Protein AF-A0A7Z9TFI4-F1 (afdb_monomer_lite)

Foldseek 3Di:
DDDDPVRVVCCVVVVDPPPVPPPDCCVVDPPDPDDDPDPDDDPVCQQWDKDFDPVPPPVRDIFTWRWAWDFDDPPPPGFIKIFTQTPVPRDGDDIDGDD

Sequence (99 aa):
MKRSWIETFSESLGIIPKISDRPDWSEEFVMEGPRELYKYPDPSEWDDFTELDALAWPEKKERHYSIVPTTCFNCESACGLLAYIDKDSNEVRKFEGNP

Secondary structure (DSSP, 8-state):
-PPPHHHHHHHHTTSS---TTS--TTTTS----------S--GGGTTSEEEE-GGGTTS--EEEEEEEEEE--TTSS--EEEEEEETTT--EEEEEE--

Radius of gyration: 22.06 Å; chains: 1; bounding box: 43×38×49 Å

Structure (mmCIF, N/CA/C/O backbone):
data_AF-A0A7Z9TFI4-F1
#
_entry.id   AF-A0A7Z9TFI4-F1
#
loop_
_atom_site.group_PDB
_atom_site.id
_atom_site.type_symbol
_atom_site.label_atom_id
_atom_site.label_alt_id
_atom_site.label_comp_id
_atom_site.label_asym_id
_atom_site.label_entity_id
_atom_site.label_seq_id
_atom_site.pdbx_PDB_ins_code
_atom_site.Cartn_x
_atom_site.Cartn_y
_atom_site.Cartn_z
_atom_site.occupancy
_atom_site.B_iso_or_equiv
_atom_site.auth_seq_id
_atom_site.auth_comp_id
_atom_site.auth_asym_id
_atom_site.auth_atom_id
_atom_site.pdbx_PDB_model_num
ATOM 1 N N . MET A 1 1 ? -18.111 3.820 32.258 1.00 62.84 1 MET A N 1
ATOM 2 C CA . MET A 1 1 ? -16.955 4.748 32.200 1.00 62.84 1 MET A CA 1
ATOM 3 C C . MET A 1 1 ? -16.866 5.645 33.441 1.00 62.84 1 MET A C 1
ATOM 5 O O . MET A 1 1 ? -17.877 6.201 33.864 1.00 62.84 1 MET A O 1
ATOM 9 N N . LYS A 1 2 ? -15.666 5.830 34.026 1.00 66.12 2 LYS A N 1
ATOM 10 C CA . LYS A 1 2 ? -15.428 6.863 35.061 1.00 66.12 2 LYS A CA 1
ATOM 11 C C . LYS A 1 2 ? -15.365 8.237 34.392 1.00 66.12 2 LYS A C 1
ATOM 13 O O . LYS A 1 2 ? -14.492 8.456 33.560 1.00 66.12 2 LYS A O 1
ATOM 18 N N . ARG A 1 3 ? -16.279 9.138 34.759 1.00 72.69 3 ARG A N 1
ATOM 19 C CA . ARG A 1 3 ? -16.375 10.477 34.161 1.00 72.69 3 ARG A CA 1
ATOM 20 C C . ARG A 1 3 ? -15.262 11.389 34.659 1.00 72.69 3 ARG A C 1
ATOM 22 O O . ARG A 1 3 ? -14.940 11.404 35.848 1.00 72.69 3 ARG A O 1
ATOM 29 N N . SER A 1 4 ? -14.719 12.179 33.747 1.00 83.38 4 SER A N 1
ATOM 30 C CA . SER A 1 4 ? -13.841 13.300 34.054 1.00 83.38 4 SER A CA 1
ATOM 31 C C . SER A 1 4 ? -14.643 14.472 34.640 1.00 83.38 4 SER A C 1
ATOM 33 O O . SER A 1 4 ? -15.833 14.662 34.368 1.00 83.38 4 SER A O 1
ATOM 35 N N . TRP A 1 5 ? -13.978 15.302 35.445 1.00 90.00 5 TRP A N 1
ATOM 36 C CA . TRP A 1 5 ? -14.555 16.545 35.965 1.00 90.00 5 TRP A CA 1
ATOM 37 C C . TRP A 1 5 ? -14.945 17.521 34.841 1.00 90.00 5 TRP A C 1
ATOM 39 O O . TRP A 1 5 ? -15.938 18.234 34.973 1.00 90.00 5 TRP A O 1
ATOM 49 N N . ILE A 1 6 ? -14.215 17.496 33.717 1.00 90.94 6 ILE A N 1
ATOM 50 C CA . ILE A 1 6 ? -14.501 18.305 32.523 1.00 90.94 6 ILE A CA 1
ATOM 51 C C . ILE A 1 6 ? -15.846 17.888 31.928 1.00 90.94 6 ILE A C 1
ATOM 53 O O . ILE A 1 6 ? -16.696 18.734 31.682 1.00 90.94 6 ILE A O 1
ATOM 57 N N . GLU A 1 7 ? -16.070 16.585 31.760 1.00 84.81 7 GLU A N 1
ATOM 58 C CA . GLU A 1 7 ? -17.300 16.044 31.168 1.00 84.81 7 GLU A CA 1
ATOM 59 C C . GLU A 1 7 ? -18.521 16.376 32.030 1.00 84.81 7 GLU A C 1
ATOM 61 O O . GLU A 1 7 ? -19.546 16.822 31.521 1.00 84.81 7 GLU A O 1
ATOM 66 N N . THR A 1 8 ? -18.379 16.256 33.352 1.00 87.69 8 THR A N 1
ATOM 67 C CA . THR A 1 8 ? -19.443 16.598 34.311 1.00 87.69 8 THR A CA 1
ATOM 68 C C . THR A 1 8 ? -19.799 18.087 34.250 1.00 87.69 8 THR A C 1
ATOM 70 O O . THR A 1 8 ? -20.972 18.465 34.271 1.00 87.69 8 THR A O 1
ATOM 73 N N . PHE A 1 9 ? -18.787 18.952 34.153 1.00 92.38 9 PHE A N 1
ATOM 74 C CA . PHE A 1 9 ? -18.986 20.393 34.040 1.00 92.38 9 PHE A CA 1
ATOM 75 C C . PHE A 1 9 ? -19.613 20.786 32.692 1.00 92.38 9 PHE A C 1
ATOM 77 O O . PHE A 1 9 ? -20.537 21.599 32.653 1.00 92.38 9 PHE A O 1
ATOM 84 N N . SER A 1 10 ? -19.171 20.174 31.591 1.00 92.81 10 SER A N 1
ATOM 85 C CA . SER A 1 10 ? -19.711 20.417 30.250 1.00 92.81 10 SER A CA 1
ATOM 86 C C . SER A 1 10 ? -21.164 19.952 30.089 1.00 92.81 10 SER A C 1
ATOM 88 O O . SER A 1 10 ? -21.928 20.639 29.411 1.00 92.81 10 SER A O 1
ATOM 90 N N . GLU A 1 11 ? -21.570 18.845 30.724 1.00 90.44 11 GLU A N 1
ATOM 91 C CA . GLU A 1 11 ? -22.979 18.414 30.783 1.00 90.44 11 GLU A CA 1
ATOM 92 C C . GLU A 1 11 ? -23.846 19.425 31.549 1.00 90.44 11 GLU A C 1
ATOM 94 O O . GLU A 1 11 ? -24.935 19.774 31.096 1.00 90.44 11 GLU A O 1
ATOM 99 N N . SER A 1 12 ? -23.353 19.932 32.686 1.00 88.94 12 SER A N 1
ATOM 100 C CA . SER A 1 12 ? -24.048 20.941 33.504 1.00 88.94 12 SER A CA 1
ATOM 101 C C . SER A 1 12 ? -24.294 22.245 32.736 1.00 88.94 12 SER A C 1
ATOM 103 O O . SER A 1 12 ? -25.360 22.848 32.843 1.00 88.94 12 SER A O 1
ATOM 105 N N . LEU A 1 13 ? -23.328 22.648 31.905 1.00 93.81 13 LEU A N 1
ATOM 106 C CA . LEU A 1 13 ? -23.448 23.811 31.024 1.00 93.81 13 LEU A CA 1
ATOM 107 C C . LEU A 1 13 ? -24.258 23.546 29.744 1.00 93.81 13 LEU A C 1
ATOM 109 O O . LEU A 1 13 ? -24.488 24.478 28.977 1.00 93.81 13 LEU A O 1
ATOM 113 N N . GLY A 1 14 ? -24.663 22.300 29.477 1.00 87.81 14 GLY A N 1
ATOM 114 C CA . GLY A 1 14 ? -25.374 21.929 28.251 1.00 87.81 14 GLY A CA 1
ATOM 115 C C . GLY A 1 14 ? -24.531 22.044 26.976 1.00 87.81 14 GLY A C 1
ATOM 116 O O . GLY A 1 14 ? -25.085 22.096 25.882 1.00 87.81 14 GLY A O 1
ATOM 117 N N . ILE A 1 15 ? -23.200 22.090 27.104 1.00 93.19 15 ILE A N 1
ATOM 118 C CA . ILE A 1 15 ? -22.265 22.151 25.967 1.00 93.19 15 ILE A CA 1
ATOM 119 C C . ILE A 1 15 ? -22.243 20.810 25.227 1.00 93.19 15 ILE A C 1
ATOM 121 O O . ILE A 1 15 ? -22.096 20.766 24.007 1.00 93.19 15 ILE A O 1
ATOM 125 N N . ILE A 1 16 ? -22.405 19.715 25.972 1.00 84.44 16 ILE A N 1
ATOM 126 C CA . ILE A 1 16 ? -22.504 18.355 25.443 1.00 84.44 16 ILE A CA 1
ATOM 127 C C . ILE A 1 16 ? -23.819 17.703 25.906 1.00 84.44 16 ILE A C 1
ATOM 129 O O . ILE A 1 16 ? -24.324 18.051 26.977 1.00 84.44 16 ILE A O 1
ATOM 133 N N . PRO A 1 17 ? -24.397 16.765 25.129 1.00 81.12 17 PRO A N 1
ATOM 134 C CA . PRO A 1 17 ? -25.575 16.000 25.544 1.00 81.12 17 PRO A CA 1
ATOM 135 C C . PRO A 1 17 ? -25.330 15.219 26.838 1.00 81.12 17 PRO A C 1
ATOM 137 O O . PRO A 1 17 ? -24.188 14.884 27.142 1.00 81.12 17 PRO A O 1
ATOM 140 N N . LYS A 1 18 ? -26.403 14.843 27.545 1.00 80.06 18 LYS A N 1
ATOM 141 C CA . LYS A 1 18 ? -26.319 13.934 28.698 1.00 80.06 18 LYS A CA 1
ATOM 142 C C . LYS A 1 18 ? -25.844 12.553 28.242 1.00 80.06 18 LYS A C 1
ATOM 144 O O . LYS A 1 18 ? -26.603 11.757 27.693 1.00 80.06 18 LYS A O 1
ATOM 149 N N . ILE A 1 19 ? -24.558 12.293 28.435 1.00 72.12 19 ILE A N 1
ATOM 150 C CA . ILE A 1 19 ? -23.904 10.997 28.244 1.00 72.12 19 ILE A CA 1
ATOM 151 C C . ILE A 1 19 ? -24.169 10.113 29.469 1.00 72.12 19 ILE A C 1
ATOM 153 O O . ILE A 1 19 ? -24.084 8.892 29.365 1.00 72.12 19 ILE A O 1
ATOM 157 N N . SER A 1 20 ? -24.574 10.717 30.595 1.00 68.56 20 SER A N 1
ATOM 158 C CA . SER A 1 20 ? -24.976 10.039 31.831 1.00 68.56 20 SER A CA 1
ATOM 159 C C .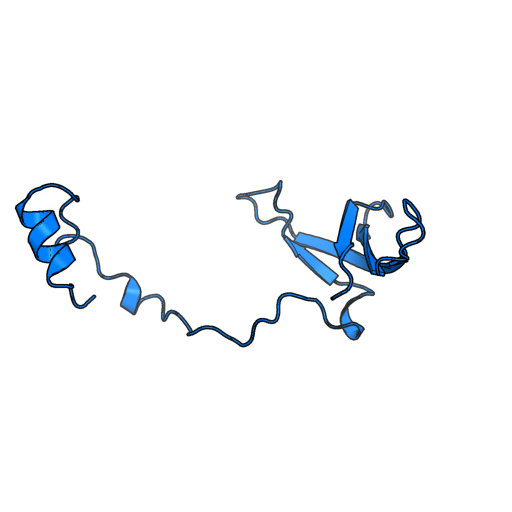 SER A 1 20 ? -25.953 8.881 31.667 1.00 68.56 20 SER A C 1
ATOM 161 O O . SER A 1 20 ? -25.917 7.959 32.478 1.00 68.56 20 SER A O 1
ATOM 163 N N . ASP A 1 21 ? -26.799 8.947 30.643 1.00 71.50 21 ASP A N 1
ATOM 164 C CA . ASP A 1 21 ? -27.918 8.028 30.440 1.00 71.50 21 ASP A CA 1
ATOM 165 C C . ASP A 1 21 ? -27.600 6.961 29.378 1.00 71.50 21 ASP A C 1
ATOM 167 O O . ASP A 1 21 ? -28.457 6.151 29.022 1.00 71.50 21 ASP A O 1
ATOM 171 N N . ARG A 1 22 ? -26.375 6.959 28.834 1.00 68.88 22 ARG A N 1
ATOM 172 C CA . ARG A 1 22 ? -25.959 5.979 27.830 1.00 68.88 22 ARG A CA 1
ATOM 173 C C . ARG A 1 22 ? -25.550 4.662 28.504 1.00 68.88 22 ARG A C 1
ATOM 175 O O . ARG A 1 22 ? -24.826 4.700 29.499 1.00 68.88 22 ARG A O 1
ATOM 182 N N . PRO A 1 23 ? -25.955 3.507 27.945 1.00 66.19 23 PRO A N 1
ATOM 183 C CA . PRO A 1 23 ? -25.437 2.217 28.378 1.00 66.19 23 PRO A CA 1
ATOM 184 C C . PRO A 1 23 ? -23.907 2.175 28.243 1.00 66.19 23 PRO A C 1
ATOM 186 O O . PRO A 1 23 ? -23.345 2.732 27.297 1.00 66.19 23 PRO A O 1
ATOM 189 N N . ASP A 1 24 ? -23.235 1.534 29.199 1.00 65.38 24 ASP A N 1
ATOM 190 C CA . ASP A 1 24 ? -21.774 1.446 29.248 1.00 65.38 24 ASP A CA 1
ATOM 191 C C . ASP A 1 24 ? -21.261 0.295 28.372 1.00 65.38 24 ASP A C 1
ATOM 193 O O . ASP A 1 24 ? -20.942 -0.789 28.849 1.00 65.38 24 ASP A O 1
ATOM 197 N N . TRP A 1 25 ? -21.179 0.532 27.063 1.00 62.03 25 TRP A N 1
ATOM 198 C CA . TRP A 1 25 ? -20.726 -0.466 26.081 1.00 62.03 25 TRP A CA 1
ATOM 199 C C . TRP A 1 25 ? -19.252 -0.888 26.245 1.00 62.03 25 TRP A C 1
ATOM 201 O O . TRP A 1 25 ? -18.804 -1.817 25.578 1.00 62.03 25 TRP A O 1
ATOM 211 N N . SER A 1 26 ? -18.478 -0.228 27.120 1.00 56.22 26 SER A N 1
ATOM 212 C CA . SER A 1 26 ? -17.067 -0.567 27.358 1.00 56.22 26 SER A CA 1
ATOM 213 C C . SER A 1 26 ? -16.859 -1.889 28.098 1.00 56.22 26 SER A C 1
ATOM 215 O O . SER A 1 26 ? -15.750 -2.412 28.079 1.00 56.22 26 SER A O 1
ATOM 217 N N . GLU A 1 27 ? -17.891 -2.421 28.762 1.00 57.75 27 GLU A N 1
ATOM 218 C CA . GLU A 1 27 ? -17.818 -3.754 29.379 1.00 57.75 27 GLU A CA 1
ATOM 219 C C . GLU A 1 27 ? -18.064 -4.882 28.363 1.00 57.75 27 GLU A C 1
ATOM 221 O O . GLU A 1 27 ? -17.531 -5.977 28.526 1.00 57.75 27 GLU A O 1
ATOM 226 N N . GLU A 1 28 ? -18.818 -4.615 27.291 1.00 57.47 28 GLU A N 1
ATOM 227 C CA . GLU A 1 28 ? -19.139 -5.599 26.245 1.00 57.47 28 GLU A CA 1
ATOM 228 C C . GLU A 1 28 ? -18.018 -5.721 25.196 1.00 57.47 28 GLU A C 1
ATOM 230 O O . GLU A 1 28 ? -17.809 -6.786 24.616 1.00 57.47 28 GLU A O 1
ATOM 235 N N . PHE A 1 29 ? -17.233 -4.654 25.010 1.00 52.03 29 PHE A N 1
ATOM 236 C CA . PHE A 1 29 ? -16.083 -4.617 24.108 1.00 52.03 29 PHE A CA 1
ATOM 237 C C . PHE A 1 29 ? -14.830 -4.183 24.870 1.00 52.03 29 PHE A C 1
ATOM 239 O O . PHE A 1 29 ? -14.547 -2.989 24.994 1.00 52.03 29 PHE A O 1
ATOM 246 N N . VAL A 1 30 ? -14.057 -5.157 25.362 1.00 54.38 30 VAL A N 1
ATOM 247 C CA . VAL A 1 30 ? -12.708 -4.908 25.888 1.00 54.38 30 VAL A CA 1
ATOM 248 C C . VAL A 1 30 ? -11.887 -4.271 24.768 1.00 54.38 30 VAL A C 1
ATOM 250 O O . VAL A 1 30 ? -11.495 -4.935 23.811 1.00 54.38 30 VAL A O 1
ATOM 253 N N . MET A 1 31 ? -11.650 -2.965 24.869 1.00 52.84 31 MET A N 1
ATOM 254 C CA . MET A 1 31 ? -10.693 -2.267 24.017 1.00 52.84 31 MET A CA 1
ATOM 255 C C . MET A 1 31 ? -9.304 -2.809 24.354 1.00 52.84 31 MET A C 1
ATOM 257 O O . MET A 1 31 ? -8.692 -2.39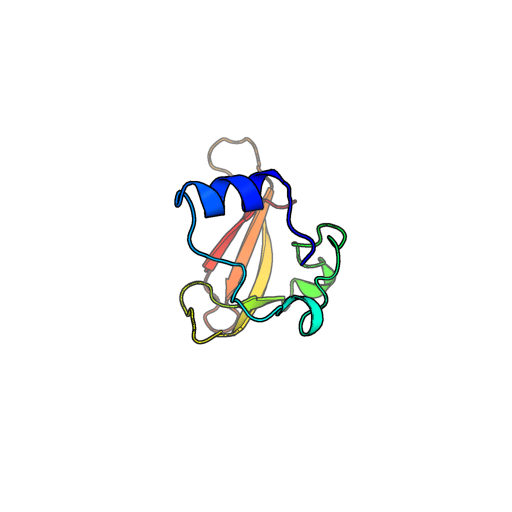9 25.341 1.00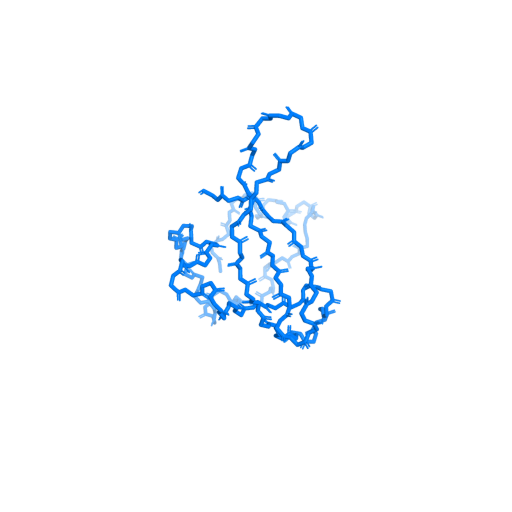 52.84 31 MET A O 1
ATOM 261 N N . GLU A 1 32 ? -8.825 -3.767 23.561 1.00 56.62 32 GLU A N 1
ATOM 262 C CA . GLU A 1 32 ? -7.420 -4.157 23.583 1.00 56.62 32 GLU A CA 1
ATOM 263 C C . GLU A 1 32 ? -6.574 -2.896 23.368 1.00 56.62 32 GLU A C 1
ATOM 265 O O . GLU A 1 32 ? -6.829 -2.105 22.456 1.00 56.62 32 GLU A O 1
ATOM 270 N N . GLY A 1 33 ? -5.600 -2.676 24.256 1.00 57.34 33 GLY A N 1
ATOM 271 C CA . GLY A 1 33 ? -4.663 -1.560 24.148 1.00 57.34 33 GLY A CA 1
ATOM 272 C C . GLY A 1 33 ? -3.921 -1.567 22.804 1.00 57.34 33 GLY A C 1
ATOM 273 O O . GLY A 1 33 ? -4.008 -2.538 22.050 1.00 57.34 33 GLY A O 1
ATOM 274 N N . PRO A 1 34 ? -3.178 -0.494 22.479 1.00 47.44 34 PRO A N 1
ATOM 275 C CA . PRO A 1 34 ? -2.479 -0.407 21.205 1.00 47.44 34 PRO A CA 1
ATOM 276 C C . PRO A 1 34 ? -1.529 -1.600 21.069 1.00 47.44 34 PRO A C 1
ATOM 278 O O . PRO A 1 34 ? -0.544 -1.713 21.798 1.00 47.44 34 PRO A O 1
ATOM 281 N N . ARG A 1 35 ? -1.854 -2.507 20.143 1.00 54.28 35 ARG A N 1
ATOM 282 C CA . ARG A 1 35 ? -0.906 -3.503 19.650 1.00 54.28 35 ARG A CA 1
ATOM 283 C C . ARG A 1 35 ? 0.276 -2.753 19.026 1.00 54.28 35 ARG A C 1
ATOM 285 O O . ARG A 1 35 ? 0.136 -1.591 18.630 1.00 54.28 35 ARG A O 1
ATOM 292 N N . GLU A 1 36 ? 1.431 -3.405 18.936 1.00 59.69 36 GLU A N 1
ATOM 293 C CA . GLU A 1 36 ? 2.542 -2.892 18.131 1.00 59.69 36 GLU A CA 1
ATOM 294 C C . GLU A 1 36 ? 1.998 -2.529 16.738 1.00 59.69 36 GLU A C 1
ATOM 296 O O . GLU A 1 36 ? 1.150 -3.254 16.209 1.00 59.69 36 GLU A O 1
ATOM 301 N N . LEU A 1 37 ? 2.369 -1.361 16.197 1.00 59.66 37 LEU A N 1
ATOM 302 C CA . LEU A 1 37 ? 1.842 -0.884 14.916 1.00 59.66 37 LEU A CA 1
ATOM 303 C C . LEU A 1 37 ? 2.271 -1.848 13.804 1.00 59.66 37 LEU A C 1
ATOM 305 O O . LEU A 1 37 ? 3.297 -1.648 13.167 1.00 59.66 37 LEU A O 1
ATOM 309 N N . TYR A 1 38 ? 1.468 -2.873 13.554 1.00 61.97 38 TYR A N 1
ATOM 310 C CA . TYR A 1 38 ? 1.652 -3.789 12.445 1.00 61.97 38 TYR A CA 1
ATOM 311 C C . TYR A 1 38 ? 0.509 -3.561 11.465 1.00 61.97 38 TYR A C 1
ATOM 313 O O . TYR A 1 38 ? -0.600 -4.066 11.625 1.00 61.97 38 TYR A O 1
ATOM 321 N N . LYS A 1 39 ? 0.761 -2.666 10.508 1.00 65.38 39 LYS A N 1
ATOM 322 C CA . LYS A 1 39 ? -0.180 -2.298 9.438 1.00 65.38 39 LYS A CA 1
ATOM 323 C C . LYS A 1 39 ? 0.281 -2.759 8.061 1.00 65.38 39 LYS A C 1
ATOM 325 O O . LYS A 1 39 ? -0.379 -2.434 7.083 1.00 65.38 39 LYS A O 1
ATOM 330 N N . TYR A 1 40 ? 1.406 -3.462 7.990 1.00 74.06 40 TYR A N 1
ATOM 331 C CA . TYR A 1 40 ? 2.001 -3.859 6.731 1.00 74.06 40 TYR A CA 1
ATOM 332 C C . TYR A 1 40 ? 2.045 -5.381 6.630 1.00 74.06 40 TYR A C 1
ATOM 334 O O . TYR A 1 40 ? 2.428 -6.004 7.617 1.00 74.06 40 TYR A O 1
ATOM 342 N N . PRO A 1 41 ? 1.647 -5.977 5.496 1.00 86.25 41 PRO A N 1
ATOM 343 C CA . PRO A 1 41 ? 1.752 -7.418 5.315 1.00 86.25 41 PRO A CA 1
ATOM 344 C C . PRO A 1 41 ? 3.200 -7.881 5.382 1.00 86.25 41 PRO A C 1
ATOM 346 O O . PRO A 1 41 ? 4.090 -7.233 4.815 1.00 86.25 41 PRO A O 1
ATOM 349 N N . ASP A 1 42 ? 3.420 -9.019 6.039 1.00 88.00 42 ASP A N 1
ATOM 350 C CA . ASP A 1 42 ? 4.736 -9.646 6.050 1.00 88.00 42 ASP A CA 1
ATOM 351 C C . ASP A 1 42 ? 5.118 -10.030 4.607 1.00 88.00 42 ASP A C 1
ATOM 353 O O . ASP A 1 42 ? 4.249 -10.453 3.838 1.00 88.00 42 ASP A O 1
ATOM 357 N N . PRO A 1 43 ? 6.393 -9.914 4.192 1.00 90.12 43 PRO A N 1
ATOM 358 C CA . PRO A 1 43 ? 6.817 -10.342 2.860 1.00 90.12 43 PRO A CA 1
ATOM 359 C C . PRO A 1 43 ? 6.441 -11.788 2.505 1.00 90.12 43 PRO A C 1
ATOM 361 O O . PRO A 1 43 ? 6.274 -12.100 1.327 1.00 90.12 43 PRO A O 1
ATOM 364 N N . SER A 1 44 ? 6.279 -12.673 3.497 1.00 92.06 44 SER A N 1
ATOM 365 C CA . SER A 1 44 ? 5.782 -14.040 3.290 1.00 92.06 44 SER A CA 1
ATOM 366 C C . SER A 1 44 ? 4.312 -14.116 2.854 1.00 92.06 44 SER A C 1
ATOM 368 O O . SER A 1 44 ? 3.909 -15.122 2.274 1.00 92.06 44 SER A O 1
ATOM 370 N N . GLU A 1 45 ? 3.533 -13.054 3.065 1.00 92.44 45 GLU A N 1
ATOM 371 C CA . GLU A 1 45 ? 2.115 -12.942 2.704 1.00 92.44 45 GLU A CA 1
ATOM 372 C C . GLU A 1 45 ? 1.901 -12.230 1.357 1.00 92.44 45 GLU A C 1
ATOM 374 O O . GLU A 1 45 ? 0.783 -12.186 0.851 1.00 92.44 45 GLU A O 1
ATOM 379 N N . TRP A 1 46 ? 2.950 -11.671 0.740 1.00 94.44 46 TRP A N 1
ATOM 380 C CA . TRP A 1 46 ? 2.822 -10.822 -0.452 1.00 94.44 46 TRP A CA 1
ATOM 381 C C . TRP A 1 46 ? 2.297 -11.535 -1.697 1.00 94.44 46 TRP A C 1
ATOM 383 O O . TRP A 1 46 ? 1.762 -10.873 -2.582 1.00 94.44 46 TRP A O 1
ATOM 393 N N . ASP A 1 47 ? 2.426 -12.857 -1.797 1.00 96.25 47 ASP A N 1
ATOM 394 C CA . ASP A 1 47 ? 1.861 -13.593 -2.934 1.00 96.25 47 ASP A CA 1
ATOM 395 C C . ASP A 1 47 ? 0.321 -13.566 -2.927 1.00 96.25 47 ASP A C 1
ATOM 397 O O . ASP A 1 47 ? -0.306 -13.554 -3.993 1.00 96.25 47 ASP A O 1
ATOM 401 N N . ASP A 1 48 ? -0.289 -13.522 -1.737 1.00 96.50 48 ASP A N 1
ATOM 402 C CA . ASP A 1 48 ? -1.739 -13.567 -1.536 1.00 96.50 48 ASP A CA 1
ATOM 403 C C . ASP A 1 48 ? -2.180 -12.789 -0.285 1.00 96.50 48 ASP A C 1
ATOM 405 O O . ASP A 1 48 ? -2.613 -13.348 0.725 1.00 96.50 48 ASP A O 1
ATOM 409 N N . PHE A 1 49 ? -2.060 -11.466 -0.354 1.00 95.12 49 PHE A N 1
ATOM 410 C CA . PHE A 1 49 ? -2.488 -10.579 0.717 1.00 95.12 49 PHE A CA 1
ATOM 411 C C . PHE A 1 49 ? -3.986 -10.279 0.621 1.00 95.12 49 PHE A C 1
ATOM 413 O O . PHE A 1 49 ? -4.476 -9.842 -0.421 1.00 95.12 49 PHE A O 1
ATOM 420 N N . THR A 1 50 ? -4.710 -10.447 1.729 1.00 94.31 50 THR A N 1
ATOM 421 C CA . THR A 1 50 ? -6.150 -10.163 1.802 1.00 94.31 50 THR A CA 1
ATOM 422 C C . THR A 1 50 ? -6.420 -8.813 2.468 1.00 94.31 50 THR A C 1
ATOM 424 O O . THR A 1 50 ? -5.980 -8.563 3.589 1.00 94.31 50 THR A O 1
ATOM 427 N N . GLU A 1 51 ? -7.201 -7.955 1.812 1.00 91.31 51 GLU A N 1
ATOM 428 C CA . GLU A 1 51 ? -7.632 -6.654 2.340 1.00 91.31 51 GLU A CA 1
ATOM 429 C C . GLU A 1 51 ? -9.116 -6.399 2.030 1.00 91.31 51 GLU A C 1
ATOM 431 O O . GLU A 1 51 ? -9.652 -6.856 1.020 1.00 91.31 51 GLU A O 1
ATOM 436 N N . LEU A 1 52 ? -9.797 -5.642 2.894 1.00 92.25 52 LEU A N 1
ATOM 437 C CA . LEU A 1 52 ? -11.165 -5.190 2.643 1.00 92.25 52 LEU A CA 1
ATOM 438 C C . LEU A 1 52 ? -11.193 -4.006 1.669 1.00 92.25 52 LEU A C 1
ATOM 440 O O . LEU A 1 52 ? -10.503 -3.005 1.854 1.00 92.25 52 LEU A O 1
ATOM 444 N N . ASP A 1 53 ? -12.074 -4.077 0.675 1.00 90.19 53 ASP A N 1
ATOM 445 C CA . ASP A 1 53 ? -12.326 -2.990 -0.262 1.00 90.19 53 ASP A CA 1
ATOM 446 C C . ASP A 1 53 ? -12.973 -1.800 0.458 1.00 90.19 53 ASP A C 1
ATOM 448 O O . ASP A 1 53 ? -14.164 -1.805 0.786 1.00 90.19 53 ASP A O 1
ATOM 452 N N . ALA A 1 54 ? -12.181 -0.749 0.670 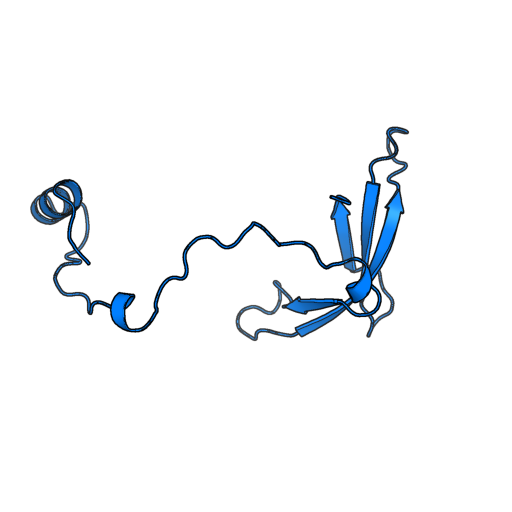1.00 87.12 54 ALA A N 1
ATOM 453 C CA . ALA A 1 54 ? -12.630 0.484 1.306 1.00 87.12 54 ALA A CA 1
ATOM 454 C C . ALA A 1 54 ? -13.774 1.179 0.541 1.00 87.12 54 ALA A C 1
ATOM 456 O O . ALA A 1 54 ? -14.578 1.879 1.157 1.00 87.12 54 ALA A O 1
ATOM 457 N N . LEU A 1 55 ? -13.881 0.978 -0.780 1.00 88.88 55 LEU A N 1
ATOM 458 C CA . LEU A 1 55 ? -14.959 1.550 -1.596 1.00 88.88 55 LEU A CA 1
ATOM 459 C C . LEU A 1 55 ? -16.273 0.773 -1.467 1.00 88.88 55 LEU A C 1
ATOM 461 O O . LEU A 1 55 ? -17.325 1.308 -1.805 1.00 88.88 55 LEU A O 1
ATOM 465 N N . ALA A 1 56 ? -16.225 -0.467 -0.977 1.00 92.31 56 ALA A N 1
ATOM 466 C CA . ALA A 1 56 ? -17.394 -1.325 -0.801 1.00 92.31 56 ALA A CA 1
ATOM 467 C C . ALA A 1 56 ? -18.027 -1.192 0.594 1.00 92.31 56 ALA A C 1
ATOM 469 O O . ALA A 1 56 ? -18.827 -2.033 0.995 1.00 92.31 56 ALA A O 1
ATOM 470 N N . TRP A 1 57 ? -17.666 -0.174 1.378 1.00 85.69 57 TRP A N 1
ATOM 471 C CA . TRP A 1 57 ? -18.283 0.043 2.684 1.00 85.69 57 TRP A CA 1
ATOM 472 C C . TRP A 1 57 ? -19.791 0.332 2.540 1.00 85.69 57 TRP A C 1
ATOM 474 O O . TRP A 1 57 ? -20.151 1.207 1.749 1.00 85.69 57 TRP A O 1
ATOM 484 N N . PRO A 1 58 ? -20.689 -0.326 3.309 1.00 92.25 58 PRO A N 1
ATOM 485 C CA . PRO A 1 58 ? -20.457 -1.177 4.488 1.00 92.25 58 PRO A CA 1
ATOM 486 C C . PRO A 1 58 ? -20.444 -2.696 4.226 1.00 92.25 58 PRO A C 1
ATOM 488 O O . PRO A 1 58 ? -20.414 -3.472 5.177 1.00 92.25 58 PRO A O 1
ATOM 491 N N . GLU A 1 59 ? -20.466 -3.135 2.970 1.00 90.62 59 GLU A N 1
ATOM 492 C CA . GLU A 1 59 ? -20.619 -4.541 2.558 1.00 90.62 59 GLU A CA 1
ATOM 493 C C . GLU A 1 59 ? -19.395 -5.428 2.878 1.00 90.62 59 GLU A C 1
ATOM 495 O O . GLU A 1 59 ? -19.464 -6.637 2.687 1.00 90.62 59 GLU A O 1
ATOM 500 N N . LYS A 1 60 ? -18.300 -4.855 3.414 1.00 89.56 60 LYS A N 1
ATOM 501 C CA . LYS A 1 60 ? -17.061 -5.549 3.840 1.00 89.56 60 LYS A CA 1
ATOM 502 C C . LYS A 1 60 ? -16.584 -6.592 2.821 1.00 89.56 60 LYS A C 1
ATOM 504 O O . LYS A 1 60 ? -16.384 -7.759 3.143 1.00 89.56 60 LYS A O 1
ATOM 509 N N . LYS A 1 61 ? -16.401 -6.158 1.578 1.00 93.38 61 LYS A N 1
ATOM 510 C CA . LYS A 1 61 ? -15.937 -7.029 0.501 1.00 93.38 61 LYS A CA 1
ATOM 511 C C . LYS A 1 61 ? -14.436 -7.297 0.623 1.00 93.38 61 LYS A C 1
ATOM 513 O O . LYS A 1 61 ? -13.657 -6.352 0.587 1.00 93.38 61 LYS A O 1
ATOM 518 N N . GLU A 1 62 ? -14.039 -8.559 0.728 1.00 94.75 62 GLU A N 1
ATOM 519 C CA . GLU A 1 62 ? -12.632 -8.982 0.706 1.00 94.75 62 GLU A CA 1
ATOM 520 C C . GLU A 1 62 ? -12.065 -8.967 -0.719 1.00 94.75 62 GLU A C 1
ATOM 522 O O . GLU A 1 62 ? -12.786 -9.186 -1.699 1.00 94.75 62 GLU A O 1
ATOM 527 N N . ARG A 1 63 ? -10.767 -8.684 -0.827 1.00 94.38 63 ARG A N 1
ATOM 528 C CA . ARG A 1 63 ? -9.982 -8.746 -2.059 1.00 94.38 63 ARG A CA 1
ATOM 529 C C . ARG A 1 63 ? -8.625 -9.369 -1.793 1.00 94.38 63 ARG A C 1
ATOM 531 O O . ARG A 1 63 ? -8.034 -9.136 -0.741 1.00 94.38 63 ARG A O 1
ATOM 538 N N . HIS A 1 64 ? -8.137 -10.079 -2.800 1.00 97.06 64 HIS A N 1
ATOM 539 C CA . HIS A 1 64 ? -6.839 -10.733 -2.801 1.00 97.06 64 HIS A CA 1
ATOM 540 C C . HIS A 1 64 ? -5.876 -9.991 -3.722 1.00 97.06 64 HIS A C 1
ATOM 542 O O . HIS A 1 64 ? -6.203 -9.698 -4.877 1.00 97.06 64 HIS A O 1
ATOM 548 N N . TYR A 1 65 ? -4.683 -9.707 -3.214 1.00 96.94 65 TYR A N 1
ATOM 549 C CA . TYR A 1 65 ? -3.647 -8.981 -3.928 1.00 96.94 65 TYR A CA 1
ATOM 550 C C . TYR A 1 65 ? -2.340 -9.761 -3.958 1.00 96.94 65 TYR A C 1
ATOM 552 O O . TYR A 1 65 ? -1.930 -10.344 -2.958 1.00 96.94 65 TYR A O 1
ATOM 560 N N . SER A 1 66 ? -1.641 -9.682 -5.085 1.00 97.25 66 SER A N 1
ATOM 561 C CA . SER A 1 66 ? -0.203 -9.925 -5.125 1.00 97.25 66 SER A CA 1
ATOM 562 C C . SER A 1 66 ? 0.524 -8.588 -4.975 1.00 97.25 66 SER A C 1
ATOM 564 O O . SER A 1 66 ? 0.282 -7.647 -5.736 1.00 97.25 66 SER A O 1
ATOM 566 N N . ILE A 1 67 ? 1.397 -8.492 -3.978 1.00 96.62 67 ILE A N 1
ATOM 567 C CA . ILE A 1 67 ? 2.159 -7.292 -3.642 1.00 96.62 67 ILE A CA 1
ATOM 568 C C . ILE A 1 67 ? 3.558 -7.417 -4.235 1.00 96.62 67 ILE A C 1
ATOM 570 O O . ILE A 1 67 ? 4.321 -8.320 -3.897 1.00 96.62 67 ILE A O 1
ATOM 574 N N . VAL A 1 68 ? 3.906 -6.495 -5.131 1.00 96.62 68 VAL A N 1
ATOM 575 C CA . VAL A 1 68 ? 5.164 -6.549 -5.883 1.00 96.62 68 VAL A CA 1
ATOM 576 C C . VAL A 1 68 ? 6.004 -5.300 -5.612 1.00 96.62 68 VAL A C 1
ATOM 578 O O . VAL A 1 68 ? 5.540 -4.187 -5.882 1.00 96.62 68 VAL A O 1
ATOM 581 N N . PRO A 1 69 ? 7.251 -5.444 -5.129 1.00 95.50 69 PRO A N 1
ATOM 582 C CA . PRO A 1 69 ? 8.179 -4.329 -4.994 1.00 95.50 69 PRO A CA 1
ATOM 583 C C . PRO A 1 69 ? 8.483 -3.655 -6.322 1.00 95.50 69 PRO A C 1
ATOM 585 O O . PRO A 1 69 ? 8.760 -4.305 -7.329 1.00 95.50 69 PRO A O 1
ATOM 588 N N . THR A 1 70 ? 8.471 -2.331 -6.307 1.00 95.25 70 THR A N 1
ATOM 589 C CA . THR A 1 70 ? 8.771 -1.498 -7.465 1.00 95.25 70 THR A CA 1
ATOM 590 C C . THR A 1 70 ? 9.445 -0.195 -7.039 1.00 95.25 70 THR A C 1
ATOM 592 O O . THR A 1 70 ? 9.560 0.124 -5.855 1.00 95.25 70 THR A O 1
ATOM 595 N N . THR A 1 71 ? 9.919 0.570 -8.015 1.00 95.12 71 THR A N 1
ATOM 596 C CA . THR A 1 71 ? 10.679 1.800 -7.786 1.00 95.12 71 THR A CA 1
ATOM 597 C C . THR A 1 71 ? 10.058 2.946 -8.569 1.00 95.12 71 THR A C 1
ATOM 599 O O . THR A 1 71 ? 9.824 2.842 -9.774 1.00 95.12 71 THR A O 1
ATOM 602 N N . CYS A 1 72 ? 9.820 4.072 -7.897 1.00 94.50 72 CYS A N 1
ATOM 603 C CA . CYS A 1 72 ? 9.376 5.301 -8.544 1.00 94.50 72 CYS A CA 1
ATOM 604 C C . CYS A 1 72 ? 10.517 5.941 -9.348 1.00 94.50 72 CYS A C 1
ATOM 606 O O . CYS A 1 72 ? 11.573 6.250 -8.793 1.00 94.50 72 CYS A O 1
ATOM 608 N N . PHE A 1 73 ? 10.282 6.210 -10.635 1.00 92.56 73 PHE A N 1
ATOM 609 C CA . PHE A 1 73 ? 11.268 6.805 -11.548 1.00 92.56 73 PHE A CA 1
ATOM 610 C C . PHE A 1 73 ? 10.939 8.244 -11.980 1.00 92.56 73 PHE A C 1
ATOM 612 O O . PHE A 1 73 ? 11.557 8.757 -12.903 1.00 92.56 73 PHE A O 1
ATOM 619 N N . ASN A 1 74 ? 9.980 8.913 -11.332 1.00 93.19 74 ASN A N 1
ATOM 620 C CA . ASN A 1 74 ? 9.519 10.237 -11.771 1.00 93.19 74 ASN A CA 1
ATOM 621 C C . ASN A 1 74 ? 10.579 11.348 -11.588 1.00 93.19 74 ASN A C 1
ATOM 623 O O . ASN A 1 74 ? 10.752 12.179 -12.469 1.00 93.19 74 ASN A O 1
ATOM 627 N N . CYS A 1 75 ? 11.312 11.344 -10.467 1.00 95.69 75 CYS A N 1
ATOM 628 C CA . CYS A 1 75 ? 12.265 12.410 -10.100 1.00 95.69 75 CYS A CA 1
ATOM 629 C C . CYS A 1 75 ? 13.698 11.895 -9.858 1.00 95.69 75 CYS A C 1
ATOM 631 O O . CYS A 1 75 ? 14.403 12.436 -9.008 1.00 95.69 75 CYS A O 1
ATOM 633 N N . GLU A 1 76 ? 14.057 10.739 -10.427 1.00 95.31 76 GLU A N 1
ATOM 634 C CA . GLU A 1 76 ? 15.339 10.032 -10.206 1.00 95.31 76 GLU A CA 1
ATOM 635 C C . GLU A 1 76 ? 15.711 9.707 -8.738 1.00 95.31 76 GLU A C 1
ATOM 637 O O . GLU A 1 76 ? 16.779 9.166 -8.467 1.00 95.31 76 GLU A O 1
ATOM 642 N N . SER A 1 77 ? 14.821 9.970 -7.776 1.00 93.19 77 SER A N 1
ATOM 643 C CA . SER A 1 77 ? 15.052 9.745 -6.339 1.00 93.19 77 SER A CA 1
ATOM 644 C C . SER A 1 77 ? 14.900 8.280 -5.917 1.00 93.19 77 SER A C 1
ATOM 646 O O . SER A 1 77 ? 15.221 7.937 -4.784 1.00 93.19 77 SER A O 1
ATOM 648 N N . ALA A 1 78 ? 14.393 7.428 -6.815 1.00 93.19 78 ALA A N 1
ATOM 649 C CA . ALA A 1 78 ? 14.240 5.989 -6.614 1.00 93.19 78 ALA A CA 1
ATOM 650 C C . ALA A 1 78 ? 13.464 5.602 -5.337 1.00 93.19 78 ALA A C 1
ATOM 652 O O . ALA A 1 78 ? 13.846 4.669 -4.632 1.00 93.19 78 ALA A O 1
ATOM 653 N N . CYS A 1 79 ? 12.362 6.299 -5.032 1.00 94.81 79 CYS A N 1
ATOM 654 C CA . CYS A 1 79 ? 11.521 5.946 -3.887 1.00 94.81 79 CYS A CA 1
ATOM 655 C C . CYS A 1 79 ? 11.007 4.504 -4.028 1.00 94.81 79 CYS A C 1
ATOM 657 O O . CYS A 1 79 ? 10.427 4.158 -5.062 1.00 94.81 79 CYS A O 1
ATOM 659 N N . GLY A 1 80 ? 11.197 3.691 -2.988 1.00 95.06 80 GLY A N 1
ATOM 660 C CA . GLY A 1 80 ? 10.643 2.343 -2.920 1.00 95.06 80 GLY A CA 1
ATOM 661 C C . GLY A 1 80 ? 9.121 2.390 -2.823 1.00 95.06 80 GLY A C 1
ATOM 662 O O . GLY A 1 80 ? 8.565 3.111 -1.994 1.00 95.06 80 GLY A O 1
ATOM 663 N N . LEU A 1 81 ? 8.452 1.626 -3.677 1.00 95.31 81 LEU A N 1
ATOM 664 C CA . LEU A 1 81 ? 7.002 1.490 -3.714 1.00 95.31 81 LEU A CA 1
ATOM 665 C C . LEU A 1 81 ? 6.628 0.007 -3.733 1.00 95.31 81 LEU A C 1
ATOM 667 O O . LEU A 1 81 ? 7.408 -0.824 -4.191 1.00 95.31 81 LEU A O 1
ATOM 671 N N . LEU A 1 82 ? 5.414 -0.317 -3.310 1.00 94.62 82 LEU A N 1
ATOM 672 C CA . LEU A 1 82 ? 4.787 -1.610 -3.556 1.00 94.62 82 LEU A CA 1
ATOM 673 C C . LEU A 1 82 ? 3.573 -1.430 -4.463 1.00 94.62 82 LEU A C 1
ATOM 675 O O . LEU A 1 82 ? 2.753 -0.536 -4.248 1.00 94.62 82 LEU A O 1
ATOM 679 N N . ALA A 1 83 ? 3.464 -2.278 -5.480 1.00 96.69 83 ALA A N 1
ATOM 680 C CA . ALA A 1 83 ? 2.307 -2.363 -6.356 1.00 96.69 83 ALA A CA 1
ATOM 681 C C . ALA A 1 83 ? 1.358 -3.451 -5.847 1.00 96.69 83 ALA A C 1
ATOM 683 O O . ALA A 1 83 ? 1.766 -4.602 -5.707 1.00 96.69 83 ALA A O 1
ATOM 684 N N . TYR A 1 84 ? 0.097 -3.096 -5.611 1.00 96.25 84 TYR A N 1
ATOM 685 C CA . TYR A 1 84 ? -0.961 -4.050 -5.282 1.00 96.25 84 TYR A CA 1
ATOM 686 C C . TYR A 1 84 ? -1.665 -4.455 -6.574 1.00 96.25 84 TYR A C 1
ATOM 688 O O . TYR A 1 84 ? -2.327 -3.628 -7.211 1.00 96.25 84 TYR A O 1
ATOM 696 N N . ILE A 1 85 ? -1.503 -5.716 -6.962 1.00 97.62 85 ILE A N 1
ATOM 697 C CA . ILE A 1 85 ? -2.090 -6.302 -8.168 1.00 97.62 85 ILE A CA 1
ATOM 698 C C . ILE A 1 85 ? -3.274 -7.157 -7.738 1.00 97.62 85 ILE A C 1
ATOM 700 O O . ILE A 1 85 ? -3.102 -8.094 -6.966 1.00 97.62 85 ILE A O 1
ATOM 704 N N . ASP A 1 86 ? -4.473 -6.818 -8.199 1.00 96.69 86 ASP A N 1
ATOM 705 C CA . ASP A 1 86 ? -5.689 -7.579 -7.894 1.00 96.69 86 ASP A CA 1
ATOM 706 C C . ASP A 1 86 ? -5.599 -8.968 -8.549 1.00 96.69 86 ASP A C 1
ATOM 708 O O . ASP A 1 86 ? -5.360 -9.063 -9.754 1.00 96.69 86 ASP A O 1
ATOM 712 N N . LYS A 1 87 ? -5.736 -10.049 -7.767 1.00 96.31 87 LYS A N 1
ATOM 713 C CA . LYS A 1 87 ? -5.561 -11.422 -8.281 1.00 96.31 87 LYS A CA 1
ATOM 714 C C . LYS A 1 87 ? -6.704 -11.865 -9.198 1.00 96.31 87 LYS A C 1
ATOM 716 O O . LYS A 1 87 ? -6.493 -12.754 -10.022 1.00 96.31 87 LYS A O 1
ATOM 721 N N . ASP A 1 88 ? -7.878 -11.238 -9.101 1.00 95.50 88 ASP A N 1
ATOM 722 C CA . ASP A 1 88 ? -9.016 -11.558 -9.964 1.00 95.50 88 ASP A CA 1
ATOM 723 C C . ASP A 1 88 ? -8.8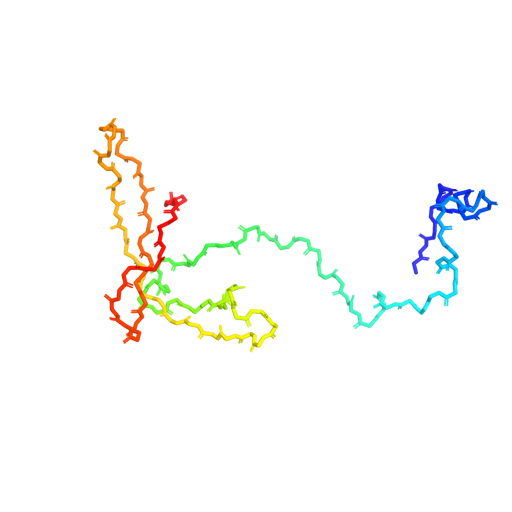56 -10.902 -11.341 1.00 95.50 88 ASP A C 1
ATOM 725 O O . ASP A 1 88 ? -9.078 -11.546 -12.370 1.00 95.50 88 ASP A O 1
ATOM 729 N N . SER A 1 89 ? -8.462 -9.622 -11.386 1.00 96.12 89 SER A N 1
ATOM 730 C CA . SER A 1 89 ? -8.339 -8.876 -12.649 1.00 96.12 89 SER A CA 1
ATOM 731 C C . SER A 1 89 ? -6.934 -8.863 -13.257 1.00 96.12 89 SER A C 1
ATOM 733 O O . SER A 1 89 ? -6.798 -8.569 -14.443 1.00 96.12 89 SER A O 1
ATOM 735 N N . ASN A 1 90 ? -5.894 -9.186 -12.483 1.00 95.94 90 ASN A N 1
ATOM 736 C CA . ASN A 1 90 ? -4.477 -8.976 -12.818 1.00 95.94 90 ASN A CA 1
ATOM 737 C C . ASN A 1 90 ? -4.114 -7.514 -13.138 1.00 95.94 90 ASN A C 1
ATOM 739 O O . ASN A 1 90 ? -3.109 -7.244 -13.799 1.00 95.94 90 ASN A O 1
ATOM 743 N N . GLU A 1 91 ? -4.910 -6.554 -12.667 1.00 97.62 91 GLU A N 1
ATOM 744 C CA . GLU A 1 91 ? -4.635 -5.131 -12.853 1.00 97.62 91 GLU A CA 1
ATOM 745 C C . GLU A 1 91 ? -4.008 -4.512 -11.603 1.00 97.62 91 GLU A C 1
ATOM 747 O O . GLU A 1 91 ? -4.321 -4.873 -10.464 1.00 97.62 91 GLU A O 1
ATOM 752 N N . VAL A 1 92 ? -3.140 -3.520 -11.817 1.00 96.88 92 VAL A N 1
ATOM 753 C CA . VAL A 1 92 ? -2.603 -2.710 -10.722 1.00 96.88 92 VAL A CA 1
ATOM 754 C C . VAL A 1 92 ? -3.722 -1.842 -10.154 1.00 96.88 92 VAL A C 1
ATOM 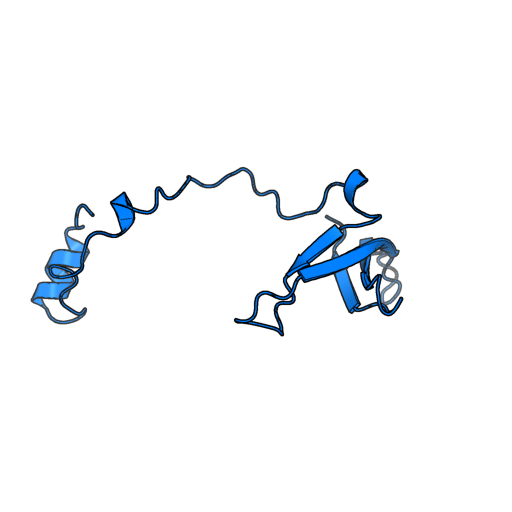756 O O . VAL A 1 92 ? -4.303 -1.015 -10.857 1.00 96.88 92 VAL A O 1
ATOM 759 N N . ARG A 1 93 ? -3.998 -2.006 -8.861 1.00 94.69 93 ARG A N 1
ATOM 760 C CA . ARG A 1 93 ? -5.084 -1.319 -8.155 1.00 94.69 93 ARG A CA 1
ATOM 761 C C . ARG A 1 93 ? -4.617 -0.083 -7.400 1.00 94.69 93 ARG A C 1
ATOM 763 O O . ARG A 1 93 ? -5.318 0.928 -7.396 1.00 94.69 93 ARG A O 1
ATOM 770 N N . LYS A 1 94 ? -3.457 -0.167 -6.748 1.00 93.69 94 LYS A N 1
ATOM 771 C CA . LYS A 1 94 ? -2.854 0.932 -5.982 1.00 93.69 94 LYS A CA 1
ATOM 772 C C . LYS A 1 94 ? -1.339 0.766 -5.865 1.00 93.69 94 LYS A C 1
ATOM 774 O O . LYS A 1 94 ? -0.811 -0.334 -6.030 1.00 93.69 94 LYS A O 1
ATOM 779 N N . PHE A 1 95 ? -0.671 1.872 -5.547 1.00 94.75 95 PHE A N 1
ATOM 780 C CA . PHE A 1 95 ? 0.724 1.896 -5.120 1.00 94.75 95 PHE A CA 1
ATOM 781 C C . PHE A 1 95 ? 0.805 2.466 -3.709 1.00 94.75 95 PHE A C 1
ATOM 783 O O . PHE A 1 95 ? 0.168 3.480 -3.419 1.00 94.75 95 PHE A O 1
ATOM 790 N N . GLU A 1 96 ? 1.618 1.851 -2.861 1.00 92.56 96 GLU A N 1
ATOM 791 C CA . GLU A 1 96 ? 1.939 2.362 -1.527 1.00 92.56 96 GLU A CA 1
ATOM 792 C C . GLU A 1 96 ? 3.455 2.503 -1.375 1.00 92.56 96 GLU A C 1
ATOM 794 O O . GLU A 1 96 ? 4.220 1.938 -2.155 1.00 92.56 96 GLU A O 1
ATOM 799 N N . GLY A 1 97 ? 3.906 3.289 -0.396 1.00 91.00 97 GLY A N 1
ATOM 800 C CA . GLY A 1 97 ? 5.327 3.335 -0.051 1.00 91.00 97 GLY A CA 1
ATOM 801 C C . GLY A 1 97 ? 5.791 1.973 0.456 1.00 91.00 97 GLY A C 1
ATOM 802 O O . GLY A 1 97 ? 5.052 1.321 1.195 1.00 91.00 97 GLY A O 1
ATOM 803 N N . ASN A 1 98 ? 6.992 1.553 0.055 1.00 87.25 98 ASN A N 1
ATOM 804 C CA . ASN A 1 98 ? 7.641 0.392 0.657 1.00 87.25 98 ASN A CA 1
ATOM 805 C C . ASN A 1 98 ? 8.235 0.826 2.017 1.00 87.25 98 ASN A C 1
ATOM 807 O O . ASN A 1 98 ? 9.094 1.715 2.000 1.00 87.25 98 ASN A O 1
ATOM 811 N N . PRO A 1 99 ? 7.723 0.315 3.152 1.00 78.44 99 PRO A N 1
ATOM 812 C CA . PRO A 1 99 ? 8.089 0.752 4.502 1.00 78.44 99 PRO A CA 1
ATOM 813 C C . PRO A 1 99 ? 9.527 0.405 4.899 1.00 78.44 99 PRO A C 1
ATOM 815 O O . PRO A 1 99 ? 10.121 -0.530 4.315 1.00 78.44 99 PRO A O 1
#

pLDDT: mean 84.64, std 14.27, range [47.44, 97.62]